Protein AF-N4XXN7-F1 (afdb_monomer_lite)

Sequence (107 aa):
MHFSATLLAFAATASAAVVSRADDGQWFVQMSFGPGPAQVNLNAYFTSPDYPEDKKLGSHCGETPYAELPVIHSCDTCSFEWTYDNQTLRLSQHLPNGKIVYGTAEW

Foldseek 3Di:
DDDDDDPPDPDPPPPPVPDCPPQAWDKDKDWDWDPPLTKIKMWIWIAGPLDDPPSIDIKIWIWRPRDDPPTDTDIPDPQKDWDDPPFKIKIWGQGPVRDIDIDMDGD

pLDDT: mean 72.54, std 17.12, range [33.75, 90.56]

Radius of gyration: 20.41 Å; chains: 1; bounding box: 47×47×64 Å

Organism: Cochliobolus heterostrophus (strain C4 / ATCC 48331 / race T) (NCBI:txid665024)

Structure (mmCIF, N/CA/C/O backbone):
data_AF-N4XXN7-F1
#
_entry.id   AF-N4XXN7-F1
#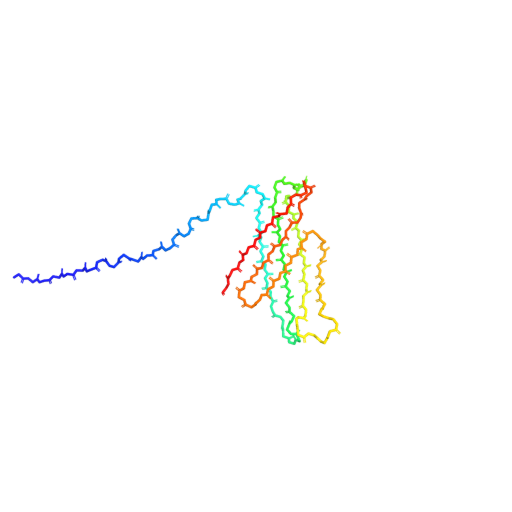
loop_
_atom_site.group_PDB
_atom_site.id
_atom_site.type_symbol
_atom_site.label_atom_id
_atom_site.label_alt_id
_atom_site.label_comp_id
_atom_site.label_asym_id
_atom_site.label_entity_id
_atom_site.label_seq_id
_atom_site.pdbx_PDB_ins_code
_atom_site.Cartn_x
_atom_site.Cartn_y
_atom_site.Cartn_z
_atom_site.occupancy
_atom_site.B_iso_or_equiv
_atom_site.auth_seq_id
_atom_site.auth_comp_id
_atom_site.auth_asym_id
_atom_site.auth_atom_id
_atom_site.pdbx_PDB_model_num
ATOM 1 N N . MET A 1 1 ? 25.075 -33.912 49.171 1.00 39.47 1 MET A N 1
ATOM 2 C CA . MET A 1 1 ? 24.737 -33.766 47.739 1.00 39.47 1 MET A CA 1
ATOM 3 C C . MET A 1 1 ? 23.516 -32.859 47.675 1.00 39.47 1 MET A C 1
ATOM 5 O O . MET A 1 1 ? 22.515 -33.193 48.295 1.00 39.47 1 MET A O 1
ATOM 9 N N . HIS A 1 2 ? 23.630 -31.664 47.097 1.00 33.75 2 HIS A N 1
ATOM 10 C CA . HIS A 1 2 ? 22.513 -30.724 46.946 1.00 33.75 2 HIS A CA 1
ATOM 11 C C . HIS A 1 2 ? 22.080 -30.677 45.481 1.00 33.75 2 HIS A C 1
ATOM 13 O O . HIS A 1 2 ? 22.916 -30.689 44.581 1.00 33.75 2 HIS A O 1
ATOM 19 N N . PHE A 1 3 ? 20.760 -30.680 45.299 1.00 48.47 3 PHE A N 1
ATOM 20 C CA . PHE A 1 3 ? 20.029 -30.572 44.043 1.00 48.47 3 PHE A CA 1
ATOM 21 C C . PHE A 1 3 ? 20.238 -29.207 43.380 1.00 48.47 3 PHE A C 1
ATOM 23 O O . PHE A 1 3 ? 20.283 -28.187 44.063 1.00 48.47 3 PHE A O 1
ATOM 30 N N . SER A 1 4 ? 20.200 -29.176 42.049 1.00 46.50 4 SER A N 1
ATOM 31 C CA . SER A 1 4 ? 19.492 -28.126 41.308 1.00 46.50 4 SER A CA 1
ATOM 32 C C . SER A 1 4 ? 19.148 -28.645 39.918 1.00 46.50 4 SER A C 1
ATOM 34 O O . SER A 1 4 ? 20.022 -28.907 39.098 1.00 46.50 4 SER A O 1
ATOM 36 N N . ALA A 1 5 ? 17.851 -28.844 39.699 1.00 51.72 5 ALA A N 1
ATOM 37 C CA . ALA A 1 5 ? 17.262 -29.061 38.394 1.00 51.72 5 ALA A CA 1
ATOM 38 C C . ALA A 1 5 ? 16.973 -27.692 37.773 1.00 51.72 5 ALA A C 1
ATOM 40 O O . ALA A 1 5 ? 16.240 -26.896 38.357 1.00 51.72 5 ALA A O 1
ATOM 41 N N . THR A 1 6 ? 17.505 -27.432 36.585 1.00 53.22 6 THR A N 1
ATOM 42 C CA . THR A 1 6 ? 17.062 -26.320 35.741 1.00 53.22 6 THR A CA 1
ATOM 43 C C . THR A 1 6 ? 16.447 -26.916 34.486 1.00 53.22 6 THR A C 1
ATOM 45 O O . THR A 1 6 ? 17.133 -27.347 33.564 1.00 53.22 6 THR A O 1
ATOM 48 N N . LEU A 1 7 ? 15.116 -26.988 34.500 1.00 44.25 7 LEU A N 1
ATOM 49 C CA . LEU A 1 7 ? 14.287 -27.227 33.326 1.00 44.25 7 LEU A CA 1
ATOM 50 C C . LEU A 1 7 ? 14.558 -26.108 32.3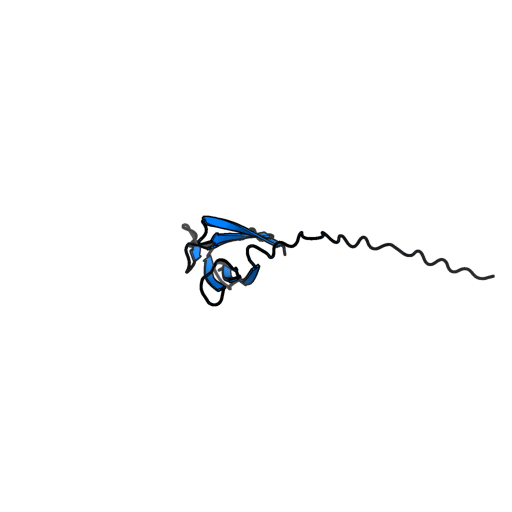13 1.00 44.25 7 LEU A C 1
ATOM 52 O O . LEU A 1 7 ? 14.157 -24.964 32.518 1.00 44.25 7 LEU A O 1
ATOM 56 N N . LEU A 1 8 ? 15.249 -26.435 31.223 1.00 41.31 8 LEU A N 1
ATOM 57 C CA . LEU A 1 8 ? 15.316 -25.591 30.035 1.00 41.31 8 LEU A CA 1
ATOM 58 C C . LEU A 1 8 ? 13.960 -25.678 29.331 1.00 41.31 8 LEU A C 1
ATOM 60 O O . LEU A 1 8 ? 13.691 -26.612 28.579 1.00 41.31 8 LEU A O 1
ATOM 64 N N . ALA A 1 9 ? 13.085 -24.718 29.621 1.00 47.84 9 ALA A N 1
ATOM 65 C CA . ALA A 1 9 ? 11.888 -24.499 28.829 1.00 47.84 9 ALA A CA 1
ATOM 66 C C . ALA A 1 9 ? 12.320 -24.071 27.418 1.00 47.84 9 ALA A C 1
ATOM 68 O O . ALA A 1 9 ? 12.860 -22.982 27.226 1.00 47.84 9 ALA A O 1
ATOM 69 N N . PHE A 1 10 ? 12.111 -24.945 26.433 1.00 40.56 10 PHE A N 1
ATOM 70 C CA . PHE A 1 10 ? 12.208 -24.589 25.023 1.00 40.56 10 PHE A CA 1
ATOM 71 C C . PHE A 1 10 ? 11.066 -23.612 24.727 1.00 40.56 10 PHE A C 1
ATOM 73 O O . PHE A 1 10 ? 9.911 -24.014 24.586 1.00 40.56 10 PHE A O 1
ATOM 80 N N . ALA A 1 11 ? 11.370 -22.315 24.691 1.00 44.88 11 ALA A N 1
ATOM 81 C CA . ALA A 1 11 ? 10.463 -21.342 24.109 1.00 44.88 11 ALA A CA 1
ATOM 82 C C . ALA A 1 11 ? 10.276 -21.737 22.640 1.00 44.88 11 ALA A C 1
ATOM 84 O O . ALA A 1 11 ? 11.237 -21.756 21.871 1.00 44.88 11 ALA A O 1
ATOM 85 N N . ALA A 1 12 ? 9.053 -22.110 22.268 1.00 43.12 12 ALA A N 1
ATOM 86 C CA . ALA A 1 12 ? 8.678 -22.298 20.880 1.00 43.12 12 ALA A CA 1
ATOM 87 C C . ALA A 1 12 ? 8.766 -20.932 20.192 1.00 43.12 12 ALA A C 1
ATOM 89 O O . ALA A 1 12 ? 7.807 -20.164 20.169 1.00 43.12 12 ALA A O 1
ATOM 90 N N . THR A 1 13 ? 9.937 -20.592 19.662 1.00 45.22 13 THR A N 1
ATOM 91 C CA . THR A 1 13 ? 10.041 -19.534 18.669 1.00 45.22 13 THR A CA 1
ATOM 92 C C . THR A 1 13 ? 9.318 -20.060 17.442 1.00 45.22 13 THR A C 1
ATOM 94 O O . THR A 1 13 ? 9.864 -20.864 16.685 1.00 45.22 13 THR A O 1
ATOM 97 N N . ALA A 1 14 ? 8.058 -19.661 17.278 1.00 38.28 14 ALA A N 1
ATOM 98 C CA . ALA A 1 14 ? 7.350 -19.774 16.017 1.00 38.28 14 ALA A CA 1
ATOM 99 C C . ALA A 1 14 ? 8.069 -18.870 15.008 1.00 38.28 14 ALA A C 1
ATOM 101 O O . ALA A 1 14 ? 7.658 -17.750 14.727 1.00 38.28 14 ALA A O 1
ATOM 102 N N . SER A 1 15 ? 9.205 -19.333 14.497 1.00 40.84 15 SER A N 1
ATOM 103 C CA . SER A 1 15 ? 9.815 -18.770 13.309 1.00 40.84 15 SER A CA 1
ATOM 104 C C . SER A 1 15 ? 8.982 -19.273 12.143 1.00 40.84 15 SER A C 1
ATOM 106 O O . SER A 1 15 ? 9.281 -20.303 11.542 1.00 40.84 15 SER A O 1
ATOM 108 N N . ALA A 1 16 ? 7.896 -18.562 11.845 1.00 35.25 16 ALA A N 1
ATOM 109 C CA . ALA A 1 16 ? 7.349 -18.593 10.505 1.00 35.25 16 ALA A CA 1
ATOM 110 C C . ALA A 1 16 ? 8.471 -18.087 9.592 1.00 35.25 16 ALA A C 1
ATOM 112 O O . ALA A 1 16 ? 8.771 -16.894 9.544 1.00 35.25 16 ALA A O 1
ATOM 113 N N . ALA A 1 17 ? 9.171 -19.015 8.943 1.00 35.53 17 ALA A N 1
ATOM 114 C CA . ALA A 1 17 ? 10.081 -18.686 7.866 1.00 35.53 17 ALA A CA 1
ATOM 115 C C . ALA A 1 17 ? 9.214 -18.151 6.724 1.00 35.53 17 ALA A C 1
ATOM 117 O O . ALA A 1 17 ? 8.656 -18.910 5.932 1.00 35.53 17 ALA A O 1
ATOM 118 N N . VAL A 1 18 ? 9.035 -16.832 6.698 1.00 37.59 18 VAL A N 1
ATOM 119 C CA . VAL A 1 18 ? 8.463 -16.127 5.558 1.00 37.59 18 VAL A CA 1
ATOM 120 C C . VAL A 1 18 ? 9.397 -16.415 4.388 1.00 37.59 18 VAL A C 1
ATOM 122 O O . VAL A 1 18 ? 10.539 -15.958 4.365 1.00 37.59 18 VAL A O 1
ATOM 125 N N . VAL A 1 19 ? 8.923 -17.243 3.453 1.00 39.41 19 VAL A N 1
ATOM 126 C CA . VAL A 1 19 ? 9.534 -17.445 2.134 1.00 39.41 19 VAL A CA 1
ATOM 127 C C . VAL A 1 19 ? 9.904 -16.069 1.590 1.00 39.41 19 VAL A C 1
ATOM 129 O O . VAL A 1 19 ? 9.072 -15.163 1.625 1.00 39.41 19 VAL A O 1
ATOM 132 N N . SER A 1 20 ? 11.153 -15.892 1.153 1.00 39.19 20 SER A N 1
ATOM 133 C CA . SER A 1 20 ? 11.700 -14.614 0.694 1.00 39.19 20 SER A CA 1
ATOM 134 C C . SER A 1 20 ? 10.847 -14.028 -0.436 1.00 39.19 20 SER A C 1
ATOM 136 O O . SER A 1 20 ? 11.039 -14.332 -1.607 1.00 39.19 20 SER A O 1
ATOM 138 N N . ARG A 1 21 ? 9.892 -13.175 -0.064 1.00 48.25 21 ARG A N 1
ATOM 139 C CA . ARG A 1 21 ? 8.905 -12.515 -0.929 1.00 48.25 21 ARG A CA 1
ATOM 140 C C . ARG A 1 21 ? 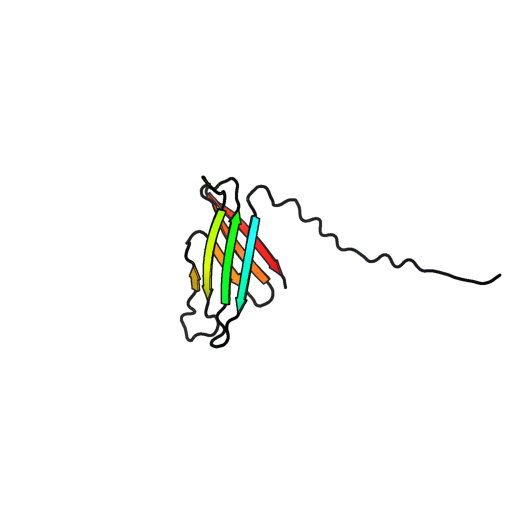9.467 -11.237 -1.570 1.00 48.25 21 ARG A C 1
ATOM 142 O O . ARG A 1 21 ? 8.717 -10.319 -1.868 1.00 48.25 21 ARG A O 1
ATOM 149 N N . ALA A 1 22 ? 10.793 -11.140 -1.684 1.00 54.53 22 ALA A N 1
ATOM 150 C CA . AL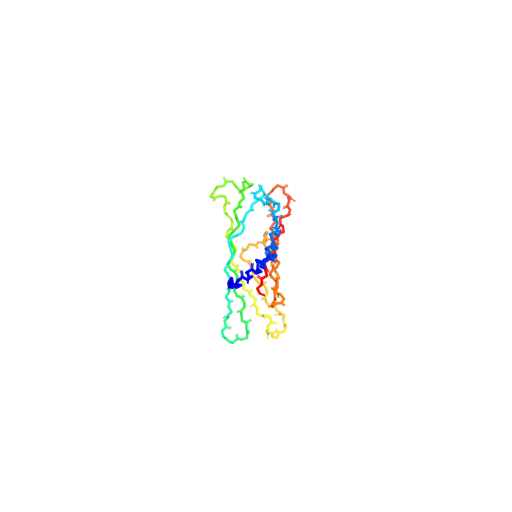A A 1 22 ? 11.505 -9.907 -2.017 1.00 54.53 22 ALA A CA 1
ATOM 151 C C . ALA A 1 22 ? 11.713 -9.692 -3.526 1.00 54.53 22 ALA A C 1
ATOM 153 O O . ALA A 1 22 ? 12.184 -8.624 -3.906 1.00 54.53 22 ALA A O 1
ATOM 154 N N . ASP A 1 23 ? 11.365 -10.667 -4.373 1.00 64.88 23 ASP A N 1
ATOM 155 C CA . ASP A 1 23 ? 11.648 -10.581 -5.811 1.00 64.88 23 ASP A CA 1
ATOM 156 C C . ASP A 1 23 ? 10.709 -9.610 -6.547 1.00 64.88 23 ASP A C 1
ATOM 158 O O . ASP A 1 23 ? 11.155 -8.890 -7.436 1.00 64.88 23 ASP A O 1
ATOM 162 N N . ASP A 1 24 ? 9.430 -9.534 -6.157 1.00 76.56 24 ASP A N 1
ATOM 163 C CA . ASP A 1 24 ? 8.447 -8.664 -6.828 1.00 76.56 24 ASP A CA 1
ATOM 164 C C . ASP A 1 24 ? 8.353 -7.255 -6.199 1.00 76.56 24 ASP A C 1
ATOM 166 O O . ASP A 1 24 ? 7.846 -6.325 -6.832 1.00 76.56 24 ASP A O 1
ATOM 170 N N . GLY A 1 25 ? 8.864 -7.068 -4.973 1.00 81.00 25 GLY A N 1
ATOM 171 C CA . GLY A 1 25 ? 8.978 -5.761 -4.320 1.00 81.00 25 GLY A CA 1
ATOM 172 C C . GLY A 1 25 ? 8.739 -5.747 -2.805 1.00 81.00 25 GLY A C 1
ATOM 173 O O . GLY A 1 25 ? 8.553 -6.782 -2.169 1.00 81.00 25 GLY A O 1
ATOM 174 N N . GLN A 1 26 ? 8.784 -4.556 -2.205 1.00 84.50 26 GLN A N 1
ATOM 175 C CA . GLN A 1 26 ? 8.667 -4.327 -0.760 1.00 84.50 26 GLN A CA 1
ATOM 176 C C . GLN A 1 26 ? 7.890 -3.043 -0.459 1.00 84.50 26 GLN A C 1
ATOM 178 O O . GLN A 1 26 ? 8.137 -2.016 -1.087 1.00 84.50 26 GLN A O 1
ATOM 183 N N . TRP A 1 27 ? 7.007 -3.073 0.542 1.00 86.25 27 TRP A N 1
ATOM 184 C CA . TRP A 1 27 ? 6.337 -1.872 1.049 1.00 86.25 27 TRP A CA 1
ATOM 185 C C . TRP A 1 27 ? 7.023 -1.328 2.300 1.00 86.25 27 TRP A C 1
ATOM 187 O O . TRP A 1 27 ? 7.311 -2.068 3.238 1.00 86.25 27 TRP A O 1
ATOM 197 N N . PHE A 1 28 ? 7.178 -0.011 2.348 1.00 87.12 28 PHE A N 1
ATOM 198 C CA . PHE A 1 28 ? 7.267 0.745 3.590 1.00 87.12 28 PHE A CA 1
ATOM 199 C C . PHE A 1 28 ? 5.936 1.467 3.797 1.00 87.12 28 PHE A C 1
ATOM 201 O O . PHE A 1 28 ? 5.522 2.233 2.927 1.00 87.12 28 PHE A O 1
ATOM 208 N N . VAL A 1 29 ? 5.260 1.216 4.920 1.00 87.12 29 VAL A N 1
ATOM 209 C CA . VAL A 1 29 ? 3.936 1.788 5.201 1.00 87.12 29 VAL A CA 1
ATOM 210 C C . VAL A 1 29 ? 3.937 2.515 6.533 1.00 87.12 29 VAL A C 1
ATOM 212 O O . VAL A 1 29 ? 4.425 2.001 7.537 1.00 87.12 29 VAL A O 1
ATOM 215 N N . GLN A 1 30 ? 3.342 3.701 6.539 1.00 88.44 30 GLN A N 1
ATOM 216 C CA . GLN A 1 30 ? 3.046 4.476 7.729 1.00 88.44 30 GLN A CA 1
ATOM 217 C C . GLN A 1 30 ? 1.551 4.785 7.752 1.00 88.44 30 GLN A C 1
ATOM 219 O O . GLN A 1 30 ? 1.043 5.480 6.876 1.00 88.44 30 GLN A O 1
ATOM 224 N N . MET A 1 31 ? 0.861 4.288 8.774 1.00 87.06 31 MET A N 1
ATOM 225 C CA . MET A 1 31 ? -0.554 4.554 9.015 1.00 87.06 31 MET A CA 1
ATOM 226 C C . MET A 1 31 ? -0.702 5.460 10.237 1.00 87.06 31 MET A C 1
ATOM 228 O O . MET A 1 31 ? 0.012 5.299 11.228 1.00 87.06 31 MET A O 1
ATOM 232 N N . SER A 1 32 ? -1.612 6.426 10.165 1.00 85.94 32 SER A N 1
ATOM 233 C CA . SER A 1 32 ? -1.910 7.355 11.255 1.00 85.94 32 SER A CA 1
ATOM 234 C C . SER A 1 32 ? -3.413 7.554 11.411 1.00 85.94 32 SER A C 1
ATOM 236 O O . SER A 1 32 ? -4.158 7.497 10.435 1.00 85.94 32 SER A O 1
ATOM 238 N N . PHE A 1 33 ? -3.838 7.787 12.652 1.00 84.19 33 PHE A N 1
ATOM 239 C CA . PHE A 1 33 ? -5.239 7.942 13.033 1.00 84.19 33 PHE A CA 1
ATOM 240 C C . PHE A 1 33 ? -5.454 9.353 13.588 1.00 84.19 33 PHE A C 1
ATOM 242 O O . PHE A 1 33 ? -4.826 9.735 14.579 1.00 84.19 33 PHE A O 1
ATOM 249 N N . GLY A 1 34 ? -6.295 10.144 12.923 1.00 74.62 34 GLY A N 1
ATOM 250 C CA . GLY A 1 34 ? -6.607 11.521 13.305 1.00 74.62 34 GLY A CA 1
ATOM 251 C C . GLY A 1 34 ? -7.699 11.627 14.384 1.00 74.62 34 GLY A C 1
ATOM 252 O O . GLY A 1 34 ? -8.523 10.719 14.519 1.00 74.62 34 GLY A O 1
ATOM 253 N N . PRO A 1 35 ? -7.739 12.731 15.157 1.00 66.75 35 PRO A N 1
ATOM 254 C CA . PRO A 1 35 ? -8.841 13.034 16.071 1.00 66.75 35 PRO A CA 1
ATOM 255 C C . PRO A 1 35 ? -10.038 13.674 15.334 1.00 66.75 35 PRO A C 1
ATOM 257 O O . PRO A 1 35 ? -9.854 14.575 14.518 1.00 66.75 35 PRO A O 1
ATOM 260 N N . GLY A 1 36 ? -11.273 13.260 15.654 1.00 59.53 36 GLY A N 1
ATOM 261 C CA . GLY A 1 36 ? -12.478 13.616 14.869 1.00 59.53 36 GLY A CA 1
ATOM 262 C C . GLY A 1 36 ? -12.646 12.702 13.646 1.00 59.53 36 GLY A C 1
ATOM 263 O O . GLY A 1 36 ? -11.687 11.996 13.347 1.00 59.53 36 GLY A O 1
ATOM 264 N N . PRO A 1 37 ? -13.850 12.632 13.020 1.00 57.91 37 PRO A N 1
ATOM 265 C CA . PRO A 1 37 ? -14.425 11.392 12.453 1.00 57.91 37 PRO A CA 1
ATOM 266 C C . PRO A 1 37 ? -13.332 10.479 11.904 1.00 57.91 37 PRO A C 1
ATOM 268 O O . PRO A 1 37 ? -12.741 10.822 10.886 1.00 57.91 37 PRO A O 1
ATOM 271 N N . ALA A 1 38 ? -12.999 9.422 12.665 1.00 68.88 38 ALA A N 1
ATOM 272 C CA . ALA A 1 38 ? -11.628 8.908 12.756 1.00 68.88 38 ALA A CA 1
ATOM 273 C C . ALA A 1 38 ? -10.978 8.756 11.379 1.00 68.88 38 ALA A C 1
ATOM 275 O O . ALA A 1 38 ? -11.261 7.802 10.662 1.00 68.88 38 ALA A O 1
ATOM 276 N N . GLN A 1 39 ? -10.161 9.738 11.000 1.00 77.38 39 GLN A N 1
ATOM 277 C CA . GLN A 1 39 ? -9.514 9.754 9.699 1.00 77.38 39 GLN A CA 1
ATOM 278 C C . GLN A 1 39 ? -8.315 8.816 9.758 1.00 77.38 39 GLN A C 1
ATOM 280 O O . GLN A 1 39 ? -7.461 8.949 10.637 1.00 77.38 39 GLN A O 1
ATOM 285 N N . VAL A 1 40 ? -8.245 7.883 8.822 1.00 84.81 40 VAL A N 1
ATOM 286 C CA . VAL A 1 40 ? -7.105 6.997 8.630 1.00 84.81 40 VAL A CA 1
ATOM 287 C C . VAL A 1 40 ? -6.304 7.549 7.463 1.00 84.81 40 VAL A C 1
ATOM 289 O O . VAL A 1 40 ? -6.796 7.598 6.341 1.00 84.81 40 VAL A O 1
ATOM 292 N N . ASN A 1 41 ? -5.074 7.982 7.721 1.00 86.31 41 ASN A N 1
ATOM 293 C CA . ASN A 1 41 ? -4.151 8.387 6.665 1.00 86.31 41 ASN A CA 1
ATOM 294 C C . ASN A 1 41 ? -3.071 7.320 6.519 1.00 86.31 41 ASN A C 1
ATOM 296 O O . ASN A 1 41 ? -2.422 6.955 7.505 1.00 86.31 41 ASN A O 1
ATOM 300 N N . LEU A 1 42 ? -2.860 6.850 5.294 1.00 87.75 42 LEU A N 1
ATOM 301 C CA . LEU A 1 42 ? -1.895 5.819 4.957 1.00 87.75 42 LEU A CA 1
ATOM 302 C C . LEU A 1 42 ? -0.915 6.344 3.908 1.00 87.75 42 LEU A C 1
ATOM 304 O O . LEU A 1 42 ? -1.292 6.712 2.802 1.00 87.75 42 LEU A O 1
ATOM 308 N N . ASN A 1 43 ? 0.364 6.357 4.266 1.00 87.56 43 ASN A N 1
ATOM 309 C CA . ASN A 1 43 ? 1.471 6.590 3.351 1.00 87.56 43 ASN A CA 1
ATOM 310 C C . ASN A 1 43 ? 2.127 5.250 3.040 1.00 87.56 43 ASN A C 1
ATOM 312 O O . ASN A 1 43 ? 2.640 4.598 3.950 1.00 87.56 43 ASN A O 1
ATOM 316 N N . ALA A 1 44 ? 2.152 4.855 1.773 1.00 87.06 44 ALA A N 1
ATOM 317 C CA . ALA A 1 44 ? 2.830 3.656 1.308 1.00 87.06 44 ALA A CA 1
ATOM 318 C C . ALA A 1 44 ? 3.895 4.006 0.271 1.00 87.06 44 ALA A C 1
ATOM 320 O O . ALA A 1 44 ? 3.657 4.771 -0.658 1.00 87.06 44 ALA A O 1
ATOM 321 N N . TYR A 1 45 ? 5.065 3.397 0.406 1.00 86.81 45 TYR A N 1
ATOM 322 C CA . TYR A 1 45 ? 6.126 3.441 -0.588 1.00 86.81 45 TYR A CA 1
ATOM 323 C C . TYR A 1 45 ? 6.429 2.013 -1.009 1.00 86.81 45 TYR A C 1
ATOM 325 O O . TYR A 1 45 ? 6.960 1.234 -0.215 1.00 86.81 45 TYR A O 1
ATOM 333 N N . PHE A 1 46 ? 6.085 1.662 -2.242 1.00 86.94 46 PHE A N 1
ATOM 334 C CA . PHE A 1 46 ? 6.372 0.345 -2.790 1.00 86.94 46 PHE A CA 1
ATOM 335 C C . PHE A 1 46 ? 7.625 0.391 -3.652 1.00 86.94 46 PHE A C 1
ATOM 337 O O . PHE A 1 46 ? 7.693 1.172 -4.597 1.00 86.94 46 PHE A O 1
ATOM 344 N N . THR A 1 47 ? 8.612 -0.442 -3.331 1.00 85.62 47 THR A N 1
ATOM 345 C CA . THR A 1 47 ? 9.841 -0.584 -4.111 1.00 85.62 47 THR A CA 1
ATOM 346 C C . THR A 1 47 ? 9.800 -1.868 -4.930 1.00 85.62 47 THR A C 1
ATOM 348 O O . THR A 1 47 ? 9.576 -2.919 -4.345 1.00 85.62 47 THR A O 1
ATOM 351 N N . SER A 1 48 ? 10.049 -1.826 -6.240 1.00 84.31 48 SER A N 1
ATOM 352 C CA . SER A 1 48 ? 10.075 -3.016 -7.106 1.00 84.31 48 SER A CA 1
ATOM 353 C C . SER A 1 48 ? 11.063 -2.869 -8.265 1.00 84.31 48 SER A C 1
ATOM 355 O O . SER A 1 48 ? 11.249 -1.756 -8.767 1.00 84.31 48 SER A O 1
ATOM 357 N N . PRO A 1 49 ? 11.702 -3.966 -8.719 1.00 81.31 49 PRO A N 1
ATOM 358 C CA . PRO A 1 49 ? 12.519 -3.951 -9.932 1.00 81.31 49 PRO A CA 1
ATOM 359 C C . PRO A 1 49 ? 11.727 -3.627 -11.210 1.00 81.31 49 PRO A C 1
ATOM 361 O O . PRO A 1 49 ? 12.347 -3.239 -12.195 1.00 81.31 49 PRO A O 1
ATOM 364 N N . ASP A 1 50 ? 10.395 -3.752 -11.200 1.00 78.38 50 ASP A N 1
ATOM 365 C CA . ASP A 1 50 ? 9.538 -3.505 -12.368 1.00 78.38 50 ASP A CA 1
ATOM 366 C C . ASP A 1 50 ? 9.263 -2.009 -12.643 1.00 78.38 50 ASP A C 1
ATOM 368 O O . ASP A 1 50 ? 8.671 -1.677 -13.673 1.00 78.38 50 ASP A O 1
ATOM 372 N N . TYR A 1 51 ? 9.681 -1.089 -11.759 1.00 74.94 51 TYR A N 1
ATOM 373 C CA . TYR A 1 51 ? 9.526 0.356 -11.976 1.00 74.94 51 TYR A CA 1
ATOM 374 C C . TYR A 1 51 ? 10.765 0.998 -12.625 1.00 74.94 51 TYR A C 1
ATOM 376 O O . TYR A 1 51 ? 11.880 0.768 -12.156 1.00 74.94 51 TYR A O 1
ATOM 384 N N . PRO A 1 52 ? 10.592 1.847 -13.661 1.00 60.94 52 PRO A N 1
ATOM 385 C CA . PRO A 1 52 ? 11.685 2.267 -14.544 1.00 60.94 52 PRO A CA 1
ATOM 386 C C . PRO A 1 52 ? 12.720 3.269 -13.976 1.00 60.94 52 PRO A C 1
ATOM 388 O O . PRO A 1 52 ? 13.671 3.570 -14.690 1.00 60.94 52 PRO A O 1
ATOM 391 N N . GLU A 1 53 ? 12.617 3.758 -12.730 1.00 67.31 53 GLU A N 1
ATOM 392 C CA . GLU A 1 53 ? 13.541 4.781 -12.172 1.00 67.31 53 GLU A CA 1
ATOM 393 C C . GLU A 1 53 ? 13.980 4.501 -10.721 1.00 67.31 53 GLU A C 1
ATOM 395 O O . GLU A 1 53 ? 14.558 3.441 -10.489 1.00 67.31 53 GLU A O 1
ATOM 400 N N . ASP A 1 54 ? 13.707 5.375 -9.732 1.00 63.19 54 ASP A N 1
ATOM 401 C CA . ASP A 1 54 ? 14.047 5.242 -8.287 1.00 63.19 54 ASP A CA 1
ATOM 402 C C . ASP A 1 54 ? 13.493 3.965 -7.614 1.00 63.19 54 ASP A C 1
ATOM 404 O O . ASP A 1 54 ? 13.561 3.785 -6.393 1.00 63.19 54 ASP A O 1
ATOM 408 N N . LYS A 1 55 ? 12.931 3.071 -8.434 1.00 68.62 55 LYS A N 1
ATOM 409 C CA . LYS A 1 55 ? 12.310 1.789 -8.143 1.00 68.62 55 LYS A CA 1
ATOM 410 C C . LYS A 1 55 ? 11.154 1.913 -7.176 1.00 68.62 55 LYS A C 1
ATOM 412 O O . LYS A 1 55 ? 10.756 0.900 -6.631 1.00 68.62 55 LYS A O 1
ATOM 417 N N . LYS A 1 56 ? 10.627 3.119 -6.954 1.00 69.44 56 LYS A N 1
ATOM 418 C CA . LYS A 1 56 ? 9.674 3.439 -5.892 1.00 69.44 56 LYS A CA 1
ATOM 419 C C . LYS A 1 56 ? 8.412 4.063 -6.456 1.00 69.44 56 LYS A C 1
ATOM 421 O O . LYS A 1 56 ? 8.480 4.987 -7.257 1.00 69.44 56 LYS A O 1
ATOM 426 N N . LEU A 1 57 ? 7.275 3.612 -5.948 1.00 80.69 57 LEU A N 1
ATOM 427 C CA . LEU A 1 57 ? 5.994 4.277 -6.098 1.00 80.69 57 LEU A CA 1
ATOM 428 C C . LEU A 1 57 ? 5.522 4.744 -4.721 1.00 80.69 57 LEU A C 1
ATOM 430 O O . LEU A 1 57 ? 5.320 3.925 -3.825 1.00 80.69 57 LEU A O 1
ATOM 434 N N . GLY A 1 58 ? 5.364 6.056 -4.557 1.00 82.06 58 GLY A N 1
ATOM 435 C CA . GLY A 1 58 ? 4.733 6.649 -3.382 1.00 82.06 58 GLY A CA 1
ATOM 436 C C . GLY A 1 58 ? 3.226 6.763 -3.586 1.00 82.06 58 GLY A C 1
ATOM 437 O O . GLY A 1 58 ? 2.784 7.243 -4.625 1.00 82.06 58 GLY A O 1
ATOM 438 N N . SER A 1 59 ? 2.450 6.328 -2.601 1.00 83.75 59 SER A N 1
ATOM 439 C CA . SER A 1 59 ? 0.999 6.490 -2.545 1.00 83.75 59 SER A CA 1
ATOM 440 C C . SER A 1 59 ? 0.618 7.092 -1.204 1.00 83.75 59 SER A C 1
ATOM 442 O O . SER A 1 59 ? 0.980 6.566 -0.151 1.00 83.75 59 SER A O 1
ATOM 444 N N . HIS A 1 60 ? -0.110 8.199 -1.250 1.00 85.69 60 HIS A N 1
ATOM 445 C CA . HIS A 1 60 ? -0.773 8.775 -0.094 1.00 85.69 60 HIS A CA 1
ATOM 446 C C . HIS A 1 60 ? -2.264 8.486 -0.212 1.00 85.69 60 HIS A C 1
ATOM 448 O O . HIS A 1 60 ? -2.848 8.696 -1.276 1.00 85.69 60 HIS A O 1
ATOM 454 N N . CYS A 1 61 ? -2.856 7.978 0.862 1.00 85.31 61 CYS A N 1
ATOM 455 C CA . CYS A 1 61 ? -4.271 7.680 0.935 1.00 85.31 61 CYS A CA 1
ATOM 456 C C . CYS A 1 61 ? -4.891 8.243 2.210 1.00 85.31 61 CYS A C 1
ATOM 458 O O . CYS A 1 61 ? -4.284 8.195 3.281 1.00 85.31 61 CYS A O 1
ATOM 460 N N . GLY A 1 62 ? -6.129 8.709 2.098 1.00 83.25 62 GLY A N 1
ATOM 461 C CA . GLY A 1 62 ? -6.965 9.116 3.219 1.00 83.25 62 GLY A CA 1
ATOM 462 C C . GLY A 1 62 ? -8.303 8.388 3.178 1.00 83.25 62 GLY A C 1
ATOM 463 O O . GLY A 1 62 ? -8.937 8.306 2.124 1.00 83.25 62 GLY A O 1
ATOM 464 N N . GLU A 1 63 ? -8.734 7.887 4.332 1.00 81.75 63 GLU A N 1
ATOM 465 C CA . GLU A 1 63 ? -10.053 7.296 4.533 1.00 81.75 63 GLU A CA 1
ATOM 466 C C . GLU A 1 63 ? -10.742 7.903 5.756 1.00 81.75 63 GLU A C 1
ATOM 468 O O . GLU A 1 63 ? -10.120 8.128 6.794 1.00 81.75 63 GLU A O 1
ATOM 473 N N . THR A 1 64 ? -12.044 8.160 5.650 1.00 77.75 64 THR A N 1
ATOM 474 C CA . THR A 1 64 ? -12.898 8.581 6.772 1.00 77.75 64 THR A CA 1
ATOM 475 C C . THR A 1 64 ? -13.940 7.499 7.088 1.00 77.75 64 THR A C 1
ATOM 477 O O . THR A 1 64 ? -15.127 7.685 6.811 1.00 77.75 64 THR A O 1
ATOM 480 N N . PRO A 1 65 ? -13.538 6.357 7.682 1.00 68.56 65 PRO A N 1
ATOM 481 C CA . PRO A 1 65 ? -14.396 5.178 7.876 1.00 68.56 65 PRO A CA 1
ATOM 482 C C . PRO A 1 65 ? -15.676 5.431 8.685 1.00 68.56 65 PRO A C 1
ATOM 484 O O . PRO A 1 65 ? -16.629 4.664 8.586 1.00 68.56 65 PRO A O 1
ATOM 487 N N . TYR A 1 66 ? -15.716 6.505 9.478 1.00 70.00 66 TYR A N 1
ATOM 488 C CA . TYR A 1 66 ? -16.863 6.871 10.316 1.00 70.00 66 TYR A CA 1
ATOM 489 C C . TYR A 1 66 ? -17.645 8.092 9.801 1.00 70.00 66 TYR A C 1
ATOM 491 O O . TYR A 1 66 ? -18.452 8.651 10.544 1.00 70.00 66 TYR A O 1
ATOM 499 N N . ALA A 1 67 ? -17.392 8.554 8.572 1.00 65.06 67 ALA A N 1
ATOM 500 C CA . ALA A 1 67 ? -18.187 9.615 7.956 1.00 65.06 67 ALA A CA 1
ATOM 501 C C . ALA A 1 67 ? -19.585 9.109 7.551 1.00 65.06 67 ALA A C 1
ATOM 503 O O . ALA A 1 67 ? -19.766 7.932 7.235 1.00 65.06 67 ALA A O 1
ATOM 504 N N . GLU A 1 68 ? -20.577 10.006 7.534 1.00 65.62 68 GLU A N 1
ATOM 505 C CA . GLU A 1 68 ? -21.861 9.715 6.888 1.00 65.62 68 GLU A CA 1
ATOM 506 C C . GLU A 1 68 ? -21.625 9.425 5.400 1.00 65.62 68 GLU A C 1
ATOM 508 O O . GLU A 1 68 ? -20.812 10.084 4.752 1.00 65.62 68 GLU A O 1
ATOM 513 N N . LEU A 1 69 ? -22.301 8.398 4.876 1.00 64.75 69 LEU A N 1
ATOM 514 C CA . LEU A 1 69 ? -22.038 7.859 3.543 1.00 64.75 69 LEU A CA 1
ATOM 515 C C . LEU A 1 69 ? -22.101 8.940 2.443 1.00 64.75 69 LEU A C 1
ATOM 517 O O . LEU A 1 69 ? -23.019 9.764 2.453 1.00 64.75 69 LEU A O 1
ATOM 521 N N . PRO A 1 70 ? -21.205 8.879 1.439 1.00 58.94 70 PRO A N 1
ATOM 522 C CA . PRO A 1 70 ? -20.226 7.814 1.190 1.00 58.94 70 PRO A CA 1
ATOM 523 C C . PRO A 1 70 ? -18.945 7.943 2.034 1.00 58.94 70 PRO A C 1
ATOM 525 O O . PRO A 1 70 ? -18.424 9.039 2.218 1.00 58.94 70 PRO A O 1
ATOM 528 N N . VAL A 1 71 ? -18.399 6.805 2.486 1.00 64.62 71 VAL A N 1
ATOM 529 C CA . VAL A 1 71 ? -17.031 6.749 3.031 1.00 64.62 71 VAL A CA 1
ATOM 530 C C . VAL A 1 71 ? -16.078 7.187 1.923 1.00 64.62 71 VAL A C 1
ATOM 532 O O . VAL A 1 71 ? -16.049 6.586 0.848 1.00 64.62 71 VAL A O 1
ATOM 535 N N . ILE A 1 72 ? -15.334 8.265 2.160 1.00 68.00 72 ILE A N 1
ATOM 536 C CA . ILE A 1 72 ? -14.396 8.804 1.178 1.00 68.00 72 ILE A CA 1
ATOM 537 C C . ILE A 1 72 ? -13.098 8.019 1.324 1.00 68.00 72 ILE A C 1
ATOM 539 O O . ILE A 1 72 ? -12.422 8.147 2.341 1.00 68.00 72 ILE A O 1
ATOM 543 N N . HIS A 1 73 ? -12.764 7.227 0.307 1.00 76.94 73 HIS A N 1
ATOM 544 C CA . HIS A 1 73 ? -11.465 6.582 0.149 1.00 76.94 73 HIS A CA 1
ATOM 545 C C . HIS A 1 73 ? -10.770 7.228 -1.049 1.00 76.94 73 HIS A C 1
ATOM 547 O O . HIS A 1 73 ? -11.247 7.126 -2.180 1.00 76.94 73 HIS A O 1
ATOM 553 N N . SER A 1 74 ? -9.677 7.944 -0.798 1.00 78.44 74 SER A N 1
ATOM 554 C CA . SER A 1 74 ? -8.922 8.650 -1.834 1.00 78.44 74 SER A CA 1
ATOM 555 C C . SER A 1 74 ? -7.460 8.266 -1.738 1.00 78.44 74 SER A C 1
ATOM 557 O O . SER A 1 74 ? -6.869 8.424 -0.675 1.00 78.44 74 SER A O 1
ATOM 559 N N . CYS A 1 75 ? -6.887 7.815 -2.849 1.00 83.00 75 CYS A N 1
ATOM 560 C CA . CYS A 1 75 ? -5.461 7.567 -3.006 1.00 83.00 75 CYS A CA 1
ATOM 561 C C . CYS A 1 75 ? -4.933 8.375 -4.192 1.00 83.00 75 CYS A C 1
ATOM 563 O O . CYS A 1 75 ? -5.585 8.447 -5.234 1.00 83.00 75 CYS A O 1
ATOM 565 N N . ASP A 1 76 ? -3.733 8.932 -4.056 1.00 79.12 76 ASP A N 1
ATOM 566 C CA . ASP A 1 76 ? -3.097 9.723 -5.119 1.00 79.12 76 ASP A CA 1
ATOM 567 C C . ASP A 1 76 ? -2.705 8.871 -6.341 1.00 79.12 76 ASP A C 1
ATOM 569 O O . ASP A 1 76 ? -2.473 9.404 -7.427 1.00 79.12 76 ASP A O 1
ATOM 573 N N . THR A 1 77 ? -2.637 7.542 -6.189 1.00 77.25 77 THR A N 1
ATOM 574 C CA . THR A 1 77 ? -2.334 6.610 -7.281 1.00 77.25 77 THR A CA 1
ATOM 575 C C . THR A 1 77 ? -3.410 5.532 -7.410 1.00 77.25 77 THR A C 1
ATOM 577 O O . THR A 1 77 ? -3.872 4.972 -6.421 1.00 77.25 77 THR A O 1
ATOM 580 N N . CYS A 1 78 ? -3.796 5.207 -8.649 1.00 75.69 78 CYS A N 1
ATOM 581 C CA . CYS A 1 78 ? -4.796 4.167 -8.935 1.00 75.69 78 CYS A CA 1
ATOM 582 C C . CYS A 1 78 ? -4.219 2.743 -8.932 1.00 75.69 78 CYS A C 1
ATOM 584 O O . CYS A 1 78 ? -4.952 1.777 -9.094 1.00 75.69 78 CYS A O 1
ATOM 586 N N . SER A 1 79 ? -2.898 2.604 -8.827 1.00 83.88 79 SER A N 1
ATOM 587 C CA . SER A 1 79 ? -2.214 1.306 -8.847 1.00 83.88 79 SER A CA 1
ATOM 588 C C . SER A 1 79 ? -2.103 0.660 -7.467 1.00 83.88 79 SER A C 1
ATOM 590 O O . SER A 1 79 ? -1.588 -0.450 -7.367 1.00 83.88 79 SER A O 1
ATOM 592 N N . PHE A 1 80 ? -2.524 1.361 -6.418 1.00 86.94 80 PHE A N 1
ATOM 593 C CA . PHE A 1 80 ? -2.397 0.944 -5.033 1.00 86.94 80 PHE A CA 1
ATOM 594 C C . PHE A 1 80 ? -3.768 0.956 -4.363 1.00 86.94 80 PHE A C 1
ATOM 596 O O . PHE A 1 80 ? -4.467 1.966 -4.407 1.00 86.94 80 PHE A O 1
ATOM 603 N N . GLU A 1 81 ? -4.126 -0.149 -3.716 1.00 88.75 81 GLU A N 1
ATOM 604 C CA . GLU A 1 81 ? -5.334 -0.236 -2.897 1.00 88.75 81 GLU A CA 1
ATOM 605 C C . GLU A 1 81 ? -4.988 -0.784 -1.516 1.00 88.75 81 GLU A C 1
ATOM 607 O O . GLU A 1 81 ? -4.031 -1.549 -1.334 1.00 88.75 81 GLU A O 1
ATOM 612 N N . TRP A 1 82 ? -5.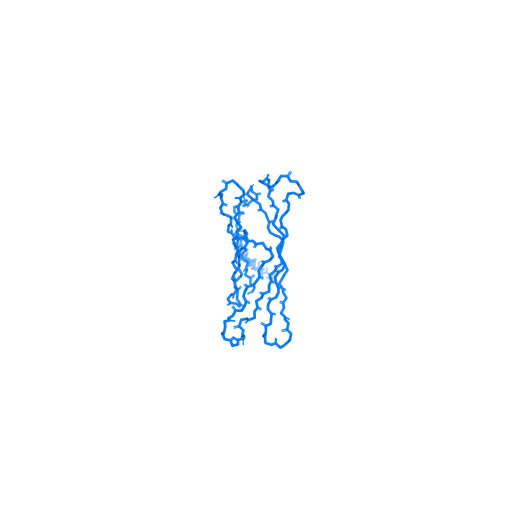796 -0.413 -0.526 1.00 88.50 82 TRP A N 1
ATOM 613 C CA . TRP A 1 82 ? -5.644 -0.918 0.826 1.00 88.50 82 TRP A CA 1
ATOM 614 C C . TRP A 1 82 ? -6.983 -1.042 1.545 1.00 88.50 82 TRP A C 1
ATOM 616 O O . TRP A 1 82 ? -7.951 -0.356 1.230 1.00 88.50 82 TRP A O 1
ATOM 626 N N . THR A 1 83 ? -7.012 -1.920 2.543 1.00 88.62 83 THR A N 1
ATOM 627 C CA . THR A 1 83 ? -8.132 -2.056 3.482 1.00 88.62 83 THR A CA 1
ATOM 628 C C . THR A 1 83 ? -7.591 -2.311 4.877 1.00 88.62 83 THR A C 1
ATOM 630 O O . THR A 1 83 ? -6.623 -3.066 5.015 1.00 88.62 83 THR A O 1
ATOM 633 N N . TYR A 1 84 ? -8.241 -1.765 5.900 1.00 84.50 84 TYR A N 1
ATOM 634 C CA . TYR A 1 84 ? -7.883 -1.998 7.296 1.00 84.50 84 TYR A CA 1
ATOM 635 C C . TYR A 1 84 ? -9.113 -2.376 8.124 1.00 84.50 84 TYR A C 1
ATOM 637 O O . TYR A 1 84 ? -10.108 -1.660 8.117 1.00 84.50 84 TYR A O 1
ATOM 645 N N . ASP A 1 85 ? -9.043 -3.497 8.845 1.00 83.94 85 ASP A N 1
ATOM 646 C CA . ASP A 1 85 ? -10.144 -4.029 9.667 1.00 83.94 85 ASP A CA 1
ATOM 647 C C . ASP A 1 85 ? -9.888 -3.903 11.183 1.00 83.94 85 ASP A C 1
ATOM 649 O O . ASP A 1 85 ? -10.352 -4.720 11.976 1.00 83.94 85 ASP A O 1
ATOM 653 N N . ASN A 1 86 ? -9.154 -2.863 11.601 1.00 80.25 86 ASN A N 1
ATOM 654 C CA . ASN A 1 86 ? -8.678 -2.631 12.976 1.00 80.25 86 ASN A CA 1
ATOM 655 C C . ASN A 1 86 ? -7.665 -3.654 13.519 1.00 80.25 86 ASN A C 1
ATOM 657 O O . ASN A 1 86 ? -7.193 -3.468 14.639 1.00 80.25 86 ASN A O 1
ATOM 661 N N . GLN A 1 87 ? -7.320 -4.697 12.762 1.00 84.50 87 GLN A N 1
ATOM 662 C CA . GLN A 1 87 ? -6.332 -5.711 13.160 1.00 84.50 87 GLN A CA 1
ATOM 663 C C . GLN A 1 87 ? -5.337 -6.006 12.037 1.00 84.50 87 GLN A C 1
ATOM 665 O O . GLN A 1 87 ? -4.145 -6.176 12.268 1.00 84.50 87 GLN A O 1
ATOM 670 N N . THR A 1 88 ? -5.826 -6.041 10.801 1.00 86.44 88 THR A N 1
ATOM 671 C CA . THR A 1 88 ? -5.073 -6.420 9.612 1.00 86.44 88 THR A CA 1
ATOM 672 C C . THR A 1 88 ? -5.156 -5.318 8.566 1.00 86.44 88 THR A C 1
ATOM 674 O O . THR A 1 88 ? -6.239 -4.917 8.138 1.00 86.44 88 THR A O 1
ATOM 677 N N . LEU A 1 89 ? -3.999 -4.867 8.090 1.00 87.06 89 LEU A N 1
ATOM 678 C CA . LEU A 1 89 ? -3.872 -4.073 6.872 1.00 87.06 89 LEU A CA 1
ATOM 679 C C . LEU A 1 89 ? -3.605 -5.022 5.718 1.00 87.06 89 LEU A C 1
ATOM 681 O O . LEU A 1 89 ? -2.662 -5.813 5.754 1.00 87.06 89 LEU A O 1
ATOM 685 N N . ARG A 1 90 ? -4.414 -4.902 4.673 1.00 90.56 90 ARG A N 1
ATOM 686 C CA . ARG A 1 90 ? -4.209 -5.585 3.397 1.00 90.56 90 ARG A CA 1
ATOM 687 C C . ARG A 1 90 ? -3.864 -4.549 2.346 1.00 90.56 90 ARG A C 1
ATOM 689 O O . ARG A 1 90 ? -4.471 -3.483 2.322 1.00 90.56 90 ARG A O 1
ATOM 696 N N . LEU A 1 91 ? -2.892 -4.880 1.509 1.00 90.06 91 LEU A N 1
ATOM 697 C CA . LEU A 1 91 ? -2.335 -4.018 0.475 1.00 90.06 91 LEU A CA 1
ATOM 698 C C . LEU A 1 91 ? -2.363 -4.755 -0.857 1.00 90.06 91 LEU A C 1
ATOM 700 O O . LEU A 1 91 ? -2.025 -5.944 -0.906 1.00 90.06 91 LEU A O 1
ATOM 704 N N . SER A 1 92 ? -2.686 -4.046 -1.931 1.00 90.50 92 SER A N 1
ATOM 705 C CA . SER A 1 92 ? -2.461 -4.506 -3.298 1.00 90.50 92 SER A CA 1
ATOM 706 C C . SER A 1 92 ? -1.675 -3.454 -4.081 1.00 90.50 92 SER A C 1
ATOM 708 O O . SER A 1 92 ? -1.812 -2.248 -3.870 1.00 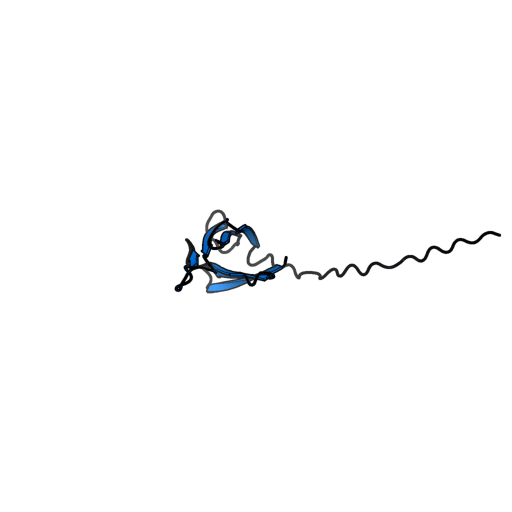90.50 92 SER A O 1
ATOM 710 N N . GLN A 1 93 ? -0.807 -3.921 -4.974 1.00 87.94 93 GLN A N 1
ATOM 711 C CA . GLN A 1 93 ? -0.069 -3.078 -5.902 1.00 87.94 93 GLN A CA 1
ATOM 712 C C . GLN A 1 93 ? -0.117 -3.694 -7.293 1.00 87.94 93 GLN A C 1
ATOM 714 O O . GLN A 1 93 ? 0.402 -4.787 -7.514 1.00 87.94 93 GLN A O 1
ATOM 719 N N . HIS A 1 94 ? -0.679 -2.959 -8.243 1.00 88.44 94 HIS A N 1
ATOM 720 C CA . HIS A 1 94 ? -0.609 -3.272 -9.662 1.00 88.44 94 HIS A CA 1
ATOM 721 C C . HIS A 1 94 ? 0.745 -2.824 -10.210 1.00 88.44 94 HIS A C 1
ATOM 723 O O . HIS A 1 94 ? 1.130 -1.663 -10.051 1.00 88.44 94 HIS A O 1
ATOM 729 N N . LEU A 1 95 ? 1.466 -3.748 -10.841 1.00 85.19 95 LEU A N 1
ATOM 730 C CA . LEU A 1 95 ? 2.756 -3.494 -11.471 1.00 85.19 95 LEU A CA 1
ATOM 731 C C . LEU A 1 95 ? 2.595 -3.224 -12.973 1.00 85.19 95 LEU A C 1
ATOM 733 O O . LEU A 1 95 ? 1.656 -3.731 -13.595 1.00 85.19 95 LEU A O 1
ATOM 737 N N . PRO A 1 96 ? 3.544 -2.506 -13.605 1.00 82.69 96 PRO A N 1
ATOM 738 C CA . PRO A 1 96 ? 3.507 -2.236 -15.045 1.00 82.69 96 PRO A CA 1
ATOM 739 C C . PRO A 1 96 ? 3.531 -3.499 -15.916 1.00 82.69 96 PRO A C 1
ATOM 741 O O . PRO A 1 96 ? 3.019 -3.494 -17.031 1.00 82.69 96 PRO A O 1
ATOM 744 N N . ASN A 1 97 ? 4.102 -4.594 -15.407 1.00 82.81 97 ASN A N 1
ATOM 745 C CA . ASN A 1 97 ? 4.142 -5.890 -16.089 1.00 82.81 97 ASN A CA 1
ATOM 746 C C . ASN A 1 97 ? 2.813 -6.676 -16.004 1.00 82.81 97 ASN A C 1
ATOM 748 O O . ASN A 1 97 ? 2.752 -7.821 -16.451 1.00 82.81 97 ASN A O 1
ATOM 752 N N . GLY A 1 98 ? 1.761 -6.086 -15.425 1.00 85.50 98 GLY A N 1
ATOM 753 C CA . GLY A 1 98 ? 0.433 -6.686 -15.290 1.00 85.50 98 GLY A CA 1
ATOM 754 C C . GLY A 1 98 ? 0.267 -7.613 -14.084 1.00 85.50 98 GLY A C 1
ATOM 755 O O . GLY A 1 98 ? -0.832 -8.123 -13.866 1.00 85.50 98 GLY A O 1
ATOM 756 N N . LYS A 1 99 ? 1.316 -7.833 -13.280 1.00 86.19 99 LYS A N 1
ATOM 757 C CA . LYS A 1 99 ? 1.198 -8.555 -12.008 1.00 86.19 99 LYS A CA 1
ATOM 758 C C . LYS A 1 99 ? 0.522 -7.687 -10.949 1.00 86.19 99 LYS A C 1
ATOM 760 O O . LYS A 1 99 ? 0.631 -6.463 -10.965 1.00 86.19 99 LYS A O 1
ATOM 765 N N . ILE A 1 100 ? -0.104 -8.349 -9.980 1.00 89.31 100 ILE A N 1
ATOM 766 C CA . ILE A 1 100 ? -0.587 -7.715 -8.754 1.00 89.31 100 ILE A CA 1
ATOM 767 C C . ILE A 1 100 ? 0.153 -8.346 -7.579 1.00 89.31 100 ILE A C 1
ATOM 769 O O . ILE A 1 100 ? 0.143 -9.568 -7.415 1.00 89.31 100 ILE A O 1
ATOM 773 N N . VAL A 1 101 ? 0.808 -7.515 -6.773 1.00 87.75 101 VAL A N 1
ATOM 774 C CA . VAL A 1 101 ? 1.481 -7.936 -5.542 1.00 87.75 101 VAL A CA 1
ATOM 775 C C . VAL A 1 101 ? 0.545 -7.671 -4.376 1.00 87.75 101 VAL A C 1
ATOM 777 O O . VAL A 1 101 ? -0.036 -6.594 -4.281 1.00 87.75 101 VAL A O 1
ATOM 780 N N . TYR A 1 102 ? 0.435 -8.637 -3.467 1.00 90.44 102 TYR A N 1
ATOM 781 C CA . TYR A 1 102 ? -0.388 -8.522 -2.265 1.00 90.44 102 TYR A CA 1
ATOM 782 C C . TYR A 1 102 ? 0.468 -8.571 -1.002 1.00 90.44 102 TYR A C 1
ATOM 784 O O . TYR A 1 102 ? 1.349 -9.427 -0.873 1.00 90.44 102 TYR A O 1
ATOM 792 N N . GLY A 1 103 ? 0.176 -7.681 -0.059 1.00 87.62 103 GLY A N 1
ATOM 793 C CA . GLY A 1 103 ? 0.842 -7.584 1.237 1.00 87.62 103 GLY A CA 1
ATOM 794 C C . GLY A 1 103 ? -0.162 -7.595 2.385 1.00 87.62 103 GLY A C 1
ATOM 795 O O . GLY A 1 103 ? -1.298 -7.151 2.230 1.00 87.62 103 GLY A O 1
ATOM 796 N N . THR A 1 104 ? 0.261 -8.105 3.538 1.00 89.38 104 THR A N 1
ATOM 797 C CA . THR A 1 104 ? -0.522 -8.070 4.777 1.00 89.38 104 THR A CA 1
ATOM 798 C C . THR A 1 104 ? 0.373 -7.687 5.947 1.00 89.38 104 THR A C 1
ATOM 800 O O . THR A 1 104 ? 1.512 -8.151 6.024 1.00 89.38 104 THR A O 1
ATOM 803 N N . ALA A 1 105 ? -0.142 -6.855 6.845 1.00 84.06 105 ALA A N 1
ATOM 804 C CA . ALA A 1 105 ? 0.482 -6.519 8.119 1.00 84.06 105 ALA A CA 1
ATOM 805 C C . ALA A 1 105 ? -0.563 -6.632 9.234 1.00 84.06 105 ALA A C 1
ATOM 807 O O . ALA A 1 105 ? -1.725 -6.287 9.024 1.00 84.06 105 ALA A O 1
ATOM 808 N N . GLU A 1 106 ? -0.142 -7.130 10.391 1.00 86.50 106 GLU A N 1
ATOM 809 C CA . GLU A 1 106 ? -0.986 -7.368 11.565 1.00 86.50 106 GLU A CA 1
ATOM 810 C C . GLU A 1 106 ? -0.454 -6.533 12.740 1.00 86.50 106 GLU A C 1
ATOM 812 O O . GLU A 1 106 ? 0.765 -6.356 12.856 1.00 86.50 106 GLU A O 1
ATOM 817 N N . TRP A 1 107 ? -1.354 -6.028 13.591 1.00 68.69 107 TRP A N 1
ATOM 818 C CA . TRP A 1 107 ? -1.034 -5.299 14.829 1.00 68.69 107 TRP A CA 1
ATOM 819 C C . TRP A 1 107 ? -1.784 -5.858 16.033 1.00 68.69 107 TRP A C 1
ATOM 821 O O . TRP A 1 107 ? -2.942 -6.300 15.865 1.00 68.69 107 TRP A O 1
#

Secondary structure (DSSP, 8-state):
----------------------SS-EEEEEEEE-SSTT-EEEEEEEE-TTSSSSSEEEEEEEE-TTSSSSP-EEES-TTEEEEE-SSEEEEEEE-TTS-EEEEEEE-